Protein AF-A0AAW1F0F9-F1 (afdb_monomer_lite)

Foldseek 3Di:
DVVVVVVVVVVVVVVVVVVVVVVVLQVVLQVVLVVQLVVLVVVVPDDPLQQVSVLVSQLSSCVSRPVVCSVV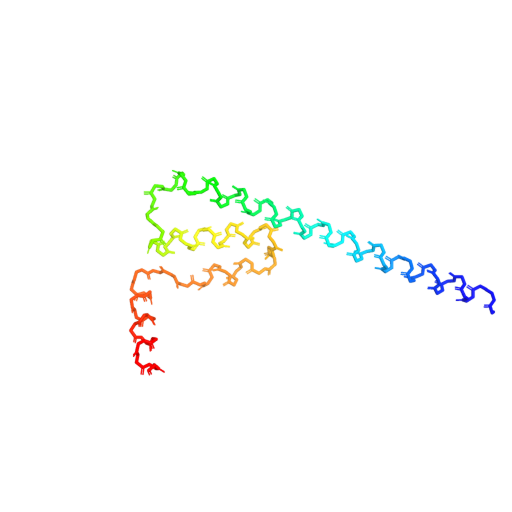SVPDDRHPVVVVVVVVVVVVVD

Organism: Zoarces viviparus (NCBI:txid48416)

Sequence (94 aa):
MRADKLSKLKSGLSAQQNTFVRQAQLNQSSVRASFRVAQLIPSSGKPFTDGEFVKKCMNAVAEEVCPEKEDVFNAVSLSASTITRRIEEIKHHD

Radius of gyration: 21.29 Å; chains: 1; bounding box: 48×28×60 Å

Secondary structure (DSSP, 8-state):
-HHHHHHHHHHHHHHHHHHHHHHHHHHHHHHHHHHHHHHHHHHH---TT-HHHHHHHHHHHHHHH-GGGHHHHHT----HHHHHHHHHHHHH--

Structure (mmCIF, N/CA/C/O backbone):
data_AF-A0AAW1F0F9-F1
#
_entry.id   AF-A0AAW1F0F9-F1
#
loop_
_atom_site.group_PDB
_atom_site.id
_atom_site.type_symbol
_atom_site.label_atom_id
_atom_site.label_alt_id
_atom_site.label_comp_id
_atom_site.label_asym_id
_atom_site.label_entity_id
_atom_site.label_seq_id
_atom_site.pdbx_PDB_ins_code
_atom_site.Cartn_x
_atom_site.Cartn_y
_atom_site.Cartn_z
_atom_site.occupancy
_atom_site.B_iso_or_equiv
_atom_site.auth_seq_id
_atom_site.auth_comp_id
_atom_site.auth_asym_id
_atom_site.auth_atom_id
_atom_site.pdbx_PDB_model_nu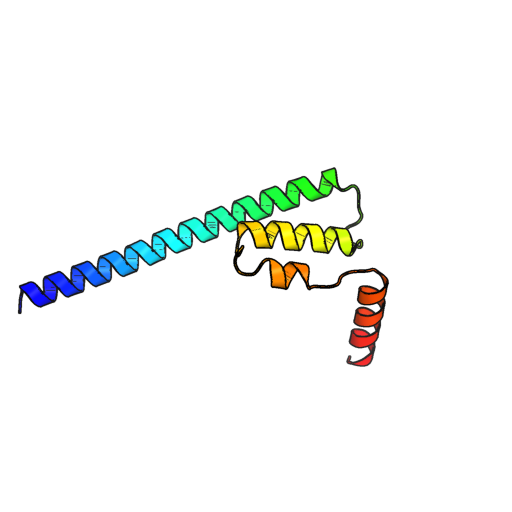m
ATOM 1 N N . MET A 1 1 ? 34.037 -14.196 -32.514 1.00 69.25 1 MET A N 1
ATOM 2 C CA . MET A 1 1 ? 34.699 -13.300 -31.530 1.00 69.25 1 MET A CA 1
ATOM 3 C C . MET A 1 1 ? 34.161 -11.862 -31.518 1.00 69.25 1 MET A C 1
ATOM 5 O O . MET A 1 1 ? 33.790 -11.402 -30.447 1.00 69.25 1 MET A O 1
ATOM 9 N N . ARG A 1 2 ? 34.109 -11.110 -32.638 1.00 87.25 2 ARG A N 1
ATOM 10 C CA . ARG A 1 2 ? 33.511 -9.748 -32.640 1.00 87.25 2 ARG A CA 1
ATOM 11 C C . ARG A 1 2 ? 31.980 -9.754 -32.537 1.00 87.25 2 ARG A C 1
ATOM 13 O O . ARG A 1 2 ? 31.432 -8.986 -31.754 1.00 87.25 2 ARG A O 1
ATOM 20 N N . ALA A 1 3 ? 31.316 -10.658 -33.259 1.00 91.50 3 ALA A N 1
ATOM 21 C CA . ALA A 1 3 ? 29.861 -10.817 -33.202 1.00 91.50 3 ALA A CA 1
ATOM 22 C C . ALA A 1 3 ? 29.368 -11.171 -31.784 1.00 91.50 3 ALA A C 1
ATOM 24 O O . ALA A 1 3 ? 28.412 -10.575 -31.301 1.00 91.50 3 ALA A O 1
ATOM 25 N N . ASP A 1 4 ? 30.089 -12.047 -31.076 1.00 92.81 4 ASP A N 1
ATOM 26 C CA . ASP A 1 4 ? 29.746 -12.468 -29.707 1.00 92.81 4 ASP A CA 1
ATOM 27 C C . ASP A 1 4 ? 29.912 -11.342 -28.677 1.00 92.81 4 ASP A C 1
ATOM 29 O O . ASP A 1 4 ? 29.179 -11.263 -27.695 1.00 92.81 4 ASP A O 1
ATOM 33 N N . LYS A 1 5 ? 30.891 -10.452 -28.881 1.00 93.25 5 LYS A N 1
ATOM 34 C CA . LYS A 1 5 ? 31.059 -9.262 -28.035 1.00 93.25 5 LYS A CA 1
ATOM 35 C C . LYS A 1 5 ? 29.926 -8.267 -28.272 1.00 93.25 5 LYS A C 1
ATOM 37 O O . LYS A 1 5 ? 29.406 -7.705 -27.313 1.00 93.25 5 LYS A O 1
ATOM 42 N N . LEU A 1 6 ? 29.528 -8.083 -29.532 1.00 95.19 6 LEU A N 1
ATOM 43 C CA . LEU A 1 6 ? 28.424 -7.199 -29.895 1.00 95.19 6 LEU A CA 1
ATOM 44 C C . LEU A 1 6 ? 27.085 -7.701 -29.336 1.00 95.19 6 LEU A C 1
ATOM 46 O O . LEU A 1 6 ? 26.328 -6.907 -28.781 1.00 95.19 6 LEU A O 1
ATOM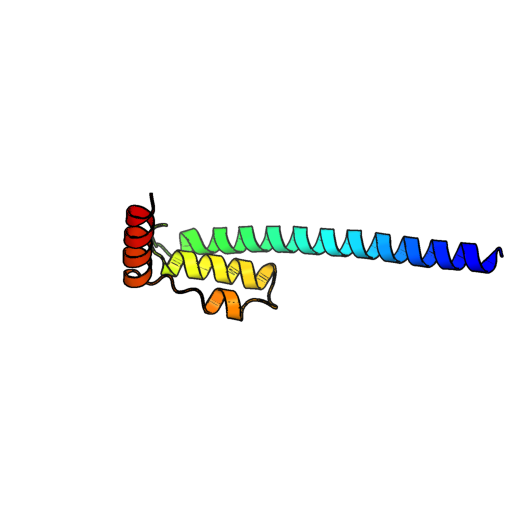 50 N N . SER A 1 7 ? 26.806 -9.006 -29.420 1.00 95.44 7 SER A N 1
ATOM 51 C CA . SER A 1 7 ? 25.579 -9.587 -28.863 1.00 95.44 7 SER A CA 1
ATOM 52 C C . SER A 1 7 ? 25.515 -9.444 -27.341 1.00 95.44 7 SER A C 1
ATOM 54 O O . SER A 1 7 ? 24.490 -9.004 -26.824 1.00 95.44 7 SER A O 1
ATOM 56 N N . LYS A 1 8 ? 26.622 -9.709 -26.633 1.00 96.25 8 LYS A N 1
ATOM 57 C CA . LYS A 1 8 ? 26.723 -9.508 -25.178 1.00 96.25 8 LYS A CA 1
ATOM 58 C C . LYS A 1 8 ? 26.511 -8.054 -24.764 1.00 96.25 8 LYS A C 1
ATOM 60 O O . LYS A 1 8 ? 25.817 -7.789 -23.784 1.00 96.25 8 LYS A O 1
ATOM 65 N N . LEU A 1 9 ? 27.092 -7.109 -25.505 1.00 95.44 9 LEU A N 1
ATOM 66 C CA . LEU A 1 9 ? 26.909 -5.687 -25.225 1.00 95.44 9 LEU A CA 1
ATOM 67 C C . LEU A 1 9 ? 25.450 -5.270 -25.439 1.00 95.44 9 LEU A C 1
ATOM 69 O O . LEU A 1 9 ? 24.886 -4.580 -24.594 1.00 95.44 9 LEU A O 1
ATOM 73 N N . LYS A 1 10 ? 24.815 -5.745 -26.519 1.00 96.62 10 LYS A N 1
ATOM 74 C CA . LYS A 1 10 ? 23.396 -5.492 -26.790 1.00 96.62 10 LYS A CA 1
ATOM 75 C C . LYS A 1 10 ? 22.501 -6.042 -25.677 1.00 96.62 10 LYS A C 1
ATOM 77 O O . LYS A 1 10 ? 21.644 -5.313 -25.191 1.00 96.62 10 LYS A O 1
ATOM 82 N N . SER A 1 11 ? 22.712 -7.286 -25.237 1.00 95.94 11 SER A N 1
ATOM 83 C CA . SER A 1 11 ? 21.926 -7.864 -24.139 1.00 95.94 11 SER A CA 1
ATOM 84 C C . SER A 1 11 ? 22.142 -7.124 -22.818 1.00 95.94 11 SER A C 1
ATOM 86 O O . SER A 1 11 ? 21.182 -6.903 -22.083 1.00 95.94 11 SER A O 1
ATOM 88 N N . GLY A 1 12 ? 23.380 -6.702 -22.533 1.00 96.81 12 GLY A N 1
ATOM 89 C CA . GLY A 1 12 ? 23.699 -5.901 -21.350 1.00 96.81 12 GLY A CA 1
ATOM 90 C C . GLY A 1 12 ? 23.002 -4.541 -21.369 1.00 96.81 12 GLY A C 1
ATOM 91 O O . GLY A 1 12 ? 22.379 -4.158 -20.381 1.00 96.81 12 GLY A O 1
ATOM 92 N N . LEU A 1 13 ? 23.027 -3.854 -22.515 1.00 96.50 13 LEU A N 1
ATOM 93 C CA . LEU A 1 13 ? 22.335 -2.580 -22.699 1.00 96.50 13 LEU A CA 1
ATOM 94 C C . LEU A 1 13 ? 20.820 -2.730 -22.514 1.00 96.50 13 LEU A C 1
ATOM 96 O O . LEU A 1 13 ? 20.222 -1.951 -21.778 1.00 96.50 13 LEU A O 1
ATOM 100 N N . SER A 1 14 ? 20.201 -3.746 -23.121 1.00 96.38 14 SER A N 1
ATOM 101 C CA . SER A 1 14 ? 18.763 -3.994 -22.962 1.00 96.38 14 SER A CA 1
ATOM 102 C C . SER A 1 14 ? 18.382 -4.309 -21.514 1.00 96.38 14 SER A C 1
ATOM 104 O O . SER A 1 14 ? 17.386 -3.790 -21.019 1.00 96.38 14 SER A O 1
ATOM 106 N N . ALA A 1 15 ? 19.186 -5.102 -20.799 1.00 96.25 15 ALA A N 1
ATOM 107 C CA . ALA A 1 15 ? 18.962 -5.362 -19.378 1.00 96.25 15 ALA A CA 1
ATOM 108 C C . ALA A 1 15 ? 19.054 -4.072 -18.546 1.00 96.25 15 ALA A C 1
ATOM 110 O O . ALA A 1 15 ? 18.199 -3.819 -17.699 1.00 96.25 15 ALA A O 1
ATOM 111 N N . GLN A 1 16 ? 20.048 -3.225 -18.824 1.00 96.12 16 GLN A N 1
ATOM 112 C CA . GLN A 1 16 ? 20.212 -1.940 -18.150 1.00 96.12 16 GLN A CA 1
ATOM 113 C C . GLN A 1 16 ? 19.030 -0.995 -18.421 1.00 96.12 16 GLN A C 1
ATOM 115 O O . GLN A 1 16 ? 18.496 -0.399 -17.487 1.00 96.12 16 GLN A O 1
ATOM 120 N N . GLN A 1 17 ? 18.580 -0.894 -19.675 1.00 96.62 17 GLN A N 1
AT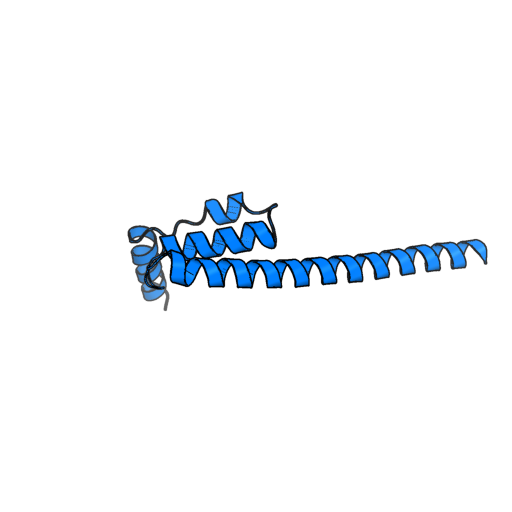OM 121 C CA . GLN A 1 17 ? 17.402 -0.106 -20.050 1.00 96.62 17 GLN A CA 1
ATOM 122 C C . GLN A 1 17 ? 16.144 -0.596 -19.329 1.00 96.62 17 GLN A C 1
ATOM 124 O O . GLN A 1 17 ? 15.418 0.214 -18.755 1.00 96.62 17 GLN A O 1
ATOM 129 N N . ASN A 1 18 ? 15.918 -1.910 -19.293 1.00 95.88 18 ASN A N 1
ATOM 130 C CA . ASN A 1 18 ? 14.771 -2.498 -18.602 1.00 95.88 18 ASN A CA 1
ATOM 131 C C . ASN A 1 18 ? 14.772 -2.162 -17.106 1.00 95.88 18 ASN A C 1
ATOM 133 O O . ASN A 1 18 ? 13.722 -1.842 -16.550 1.00 95.88 18 ASN A O 1
ATOM 137 N N . THR A 1 19 ? 15.940 -2.173 -16.460 1.00 96.12 19 THR A N 1
ATOM 138 C CA . THR A 1 19 ? 16.075 -1.762 -15.056 1.00 96.12 19 THR A CA 1
ATOM 139 C C . THR A 1 19 ? 15.681 -0.300 -14.854 1.00 96.12 19 THR A C 1
ATOM 141 O O . THR A 1 19 ? 14.903 -0.002 -13.948 1.00 96.12 19 THR A O 1
ATOM 144 N N . PHE A 1 20 ? 16.152 0.614 -15.709 1.00 95.56 20 PHE A N 1
ATOM 145 C CA . PHE A 1 20 ? 15.784 2.031 -15.613 1.00 95.56 20 PHE A CA 1
ATOM 146 C C . PHE A 1 20 ? 14.292 2.270 -15.847 1.00 95.56 20 PHE A C 1
ATOM 148 O O . PHE A 1 20 ? 13.670 3.013 -15.090 1.00 95.56 20 PHE A O 1
ATOM 155 N N . VAL A 1 21 ? 13.704 1.619 -16.854 1.00 96.31 21 VAL A N 1
ATOM 156 C CA . VAL A 1 21 ? 12.265 1.721 -17.138 1.00 96.31 21 VAL A CA 1
ATOM 157 C C . VAL A 1 21 ? 11.449 1.215 -15.953 1.00 96.31 21 VAL A C 1
ATOM 159 O O . VAL A 1 21 ? 10.541 1.909 -15.497 1.00 96.31 21 VAL A O 1
ATOM 162 N N . ARG A 1 22 ? 11.809 0.054 -15.397 1.00 93.81 22 ARG A N 1
ATOM 163 C CA . ARG A 1 22 ? 11.148 -0.495 -14.210 1.00 93.81 22 ARG A CA 1
ATOM 164 C C . ARG A 1 22 ? 11.249 0.461 -13.023 1.00 93.81 22 ARG A C 1
ATOM 166 O O . ARG A 1 22 ? 10.251 0.699 -12.351 1.00 93.81 22 ARG A O 1
ATOM 173 N N . GLN A 1 23 ? 12.424 1.035 -12.774 1.00 94.31 23 GLN A N 1
ATOM 174 C CA . GLN A 1 23 ? 12.597 1.989 -11.679 1.00 94.31 23 GLN A CA 1
ATOM 175 C C . GLN A 1 23 ? 11.735 3.241 -11.877 1.00 94.31 23 GLN A C 1
ATOM 177 O O . GLN A 1 23 ? 11.107 3.715 -10.932 1.00 94.31 23 GLN A O 1
ATOM 182 N N . ALA A 1 24 ? 11.660 3.759 -13.104 1.00 95.62 24 ALA A N 1
ATOM 183 C CA . ALA A 1 24 ? 10.806 4.896 -13.424 1.00 95.62 24 ALA A CA 1
ATOM 184 C C . ALA A 1 24 ? 9.320 4.577 -13.184 1.00 95.62 24 ALA A C 1
ATOM 186 O O . ALA A 1 24 ? 8.614 5.383 -12.578 1.00 95.62 24 ALA A O 1
ATOM 187 N N . GLN A 1 25 ? 8.859 3.389 -13.585 1.00 94.88 25 GLN A N 1
ATOM 188 C CA . GLN A 1 25 ? 7.487 2.929 -13.350 1.00 94.88 25 GLN A CA 1
ATOM 189 C C . GLN A 1 25 ? 7.168 2.789 -11.856 1.00 94.88 25 GLN A C 1
ATOM 191 O O . GLN A 1 25 ? 6.104 3.224 -11.415 1.00 94.88 25 GLN A O 1
ATOM 196 N N . LEU A 1 26 ? 8.089 2.234 -11.061 1.00 93.56 26 LEU A N 1
ATOM 197 C CA . LEU A 1 26 ? 7.931 2.131 -9.607 1.00 93.56 26 LEU A CA 1
ATOM 198 C C . LEU A 1 26 ? 7.840 3.514 -8.955 1.00 93.56 26 LEU A C 1
ATOM 200 O O . LEU A 1 26 ? 6.960 3.749 -8.130 1.00 93.56 26 LEU A O 1
ATOM 204 N N . ASN A 1 27 ? 8.693 4.453 -9.371 1.00 95.75 27 ASN A N 1
ATOM 205 C CA . ASN A 1 27 ? 8.657 5.825 -8.866 1.00 95.75 27 ASN A CA 1
ATOM 206 C C . ASN A 1 27 ? 7.323 6.508 -9.198 1.00 95.75 27 ASN A C 1
ATOM 208 O O . ASN A 1 27 ? 6.709 7.112 -8.323 1.00 95.75 27 ASN A O 1
ATOM 212 N N . GLN A 1 28 ? 6.842 6.381 -10.437 1.00 96.94 28 GLN A N 1
ATOM 213 C CA . GLN A 1 28 ? 5.541 6.926 -10.835 1.00 96.94 28 GLN A CA 1
ATOM 214 C C . GLN A 1 28 ? 4.394 6.319 -10.024 1.00 96.94 28 GLN A C 1
ATOM 216 O O . GLN A 1 28 ? 3.496 7.039 -9.597 1.00 96.94 28 GLN A O 1
ATOM 221 N N . SER A 1 29 ? 4.435 5.009 -9.789 1.00 96.81 29 SER A N 1
ATOM 222 C CA . SER A 1 29 ? 3.419 4.295 -9.012 1.00 96.81 29 SER A CA 1
ATOM 223 C C . SER A 1 29 ? 3.411 4.727 -7.546 1.00 96.81 29 SER A C 1
ATOM 225 O O . SER A 1 29 ? 2.352 5.002 -6.993 1.00 96.81 29 SER A O 1
ATOM 227 N N . SER A 1 30 ? 4.591 4.916 -6.951 1.00 97.25 30 SER A N 1
ATOM 228 C CA . SER A 1 30 ? 4.744 5.488 -5.607 1.00 97.25 30 SER A CA 1
ATOM 229 C C . SER A 1 30 ? 4.150 6.900 -5.505 1.00 97.25 30 SER A C 1
ATOM 231 O O . SER A 1 30 ? 3.415 7.209 -4.566 1.00 97.25 30 SER A O 1
ATOM 233 N N . VAL A 1 31 ? 4.392 7.748 -6.510 1.00 98.12 31 VAL A N 1
ATOM 234 C CA . VAL A 1 31 ? 3.802 9.093 -6.565 1.00 98.12 31 VAL A CA 1
ATOM 235 C C . VAL A 1 31 ? 2.277 9.024 -6.683 1.00 98.12 31 VAL A C 1
ATOM 237 O O . VAL A 1 31 ? 1.584 9.713 -5.944 1.00 98.12 31 VAL A O 1
ATOM 240 N N . ARG A 1 32 ? 1.717 8.181 -7.558 1.00 98.12 32 ARG A N 1
ATOM 241 C CA . ARG A 1 32 ? 0.253 8.037 -7.665 1.00 98.12 32 ARG A CA 1
ATOM 242 C C . ARG A 1 32 ? -0.374 7.540 -6.363 1.00 98.12 32 ARG A C 1
ATOM 244 O O . ARG A 1 32 ? -1.390 8.087 -5.937 1.00 98.12 32 ARG A O 1
ATOM 251 N N . ALA A 1 33 ? 0.261 6.573 -5.704 1.00 98.12 33 ALA A N 1
ATOM 252 C CA . ALA A 1 33 ? -0.181 6.058 -4.414 1.00 98.12 33 ALA A CA 1
ATOM 253 C C . ALA A 1 33 ? -0.264 7.166 -3.352 1.00 98.12 33 ALA A C 1
ATOM 255 O O . ALA A 1 33 ? -1.261 7.257 -2.634 1.00 98.12 33 ALA A O 1
ATOM 256 N N . SER A 1 34 ? 0.737 8.053 -3.282 1.00 98.19 34 SER A N 1
ATOM 257 C CA . SER A 1 34 ? 0.733 9.154 -2.311 1.00 98.19 34 SER A CA 1
ATOM 258 C C . SER A 1 34 ? -0.403 10.148 -2.567 1.00 98.19 34 SER A C 1
ATOM 260 O O . SER A 1 34 ? -1.102 10.525 -1.625 1.00 98.19 34 SER A O 1
ATOM 262 N N . PHE A 1 35 ? -0.664 10.500 -3.830 1.00 98.12 35 PHE A N 1
ATOM 263 C CA . PHE A 1 35 ? -1.818 11.325 -4.197 1.00 98.12 35 PHE A CA 1
ATOM 264 C C . PHE A 1 35 ? -3.141 10.656 -3.825 1.00 98.12 35 PHE A C 1
ATOM 266 O O . PHE A 1 35 ? -4.030 11.314 -3.283 1.00 98.12 35 PHE A O 1
ATOM 273 N N . ARG A 1 36 ? -3.270 9.348 -4.062 1.00 97.56 36 ARG A N 1
ATOM 274 C CA . ARG A 1 36 ? -4.488 8.594 -3.756 1.00 97.56 36 ARG A CA 1
ATOM 275 C C . ARG A 1 36 ? -4.779 8.572 -2.255 1.00 97.56 36 ARG A C 1
ATOM 277 O O . ARG A 1 36 ? -5.903 8.848 -1.843 1.00 97.56 36 ARG A O 1
ATOM 284 N N . VAL A 1 37 ? -3.763 8.338 -1.425 1.00 97.31 37 VAL A N 1
ATOM 285 C CA . VAL A 1 37 ? -3.897 8.428 0.039 1.00 97.31 37 VAL A CA 1
ATOM 286 C C . VAL A 1 37 ? -4.220 9.860 0.478 1.00 97.31 37 VAL A C 1
ATOM 288 O O . VAL A 1 37 ? -5.125 10.059 1.287 1.00 97.31 37 VAL A O 1
ATOM 291 N N . ALA A 1 38 ? -3.552 10.867 -0.092 1.00 97.56 38 ALA A N 1
ATOM 292 C CA . ALA A 1 38 ? -3.812 12.272 0.220 1.00 97.56 38 ALA A CA 1
ATOM 293 C C . ALA A 1 38 ? -5.256 12.696 -0.103 1.00 97.56 38 ALA A C 1
ATOM 295 O O . ALA A 1 38 ? -5.829 13.500 0.624 1.00 97.56 38 ALA A O 1
ATOM 296 N N . GLN A 1 39 ? -5.867 12.126 -1.145 1.00 96.75 39 GLN A N 1
ATOM 297 C CA . GLN A 1 39 ? -7.281 12.336 -1.476 1.00 96.75 39 GLN A CA 1
ATOM 298 C C . GLN A 1 39 ? -8.234 11.605 -0.518 1.00 96.75 39 GLN A C 1
ATOM 300 O O . GLN A 1 39 ? -9.316 12.114 -0.213 1.00 96.75 39 GLN A O 1
ATOM 305 N N . LEU A 1 40 ? -7.852 10.425 -0.020 1.00 96.62 40 LEU A N 1
ATOM 306 C CA . LEU A 1 40 ? -8.671 9.645 0.912 1.00 96.62 40 LEU A CA 1
ATOM 307 C C . LEU A 1 40 ? -8.804 10.307 2.286 1.00 96.62 40 LEU A C 1
ATOM 309 O O . LEU A 1 40 ? -9.871 10.208 2.887 1.00 96.62 40 LEU A O 1
ATOM 313 N N . ILE A 1 41 ? -7.761 10.989 2.769 1.00 94.44 41 ILE A N 1
ATOM 314 C CA . ILE A 1 41 ? -7.749 11.651 4.085 1.00 94.44 41 ILE A CA 1
ATOM 315 C C . ILE A 1 41 ? -8.935 12.619 4.267 1.00 94.44 41 ILE A C 1
ATOM 317 O O . ILE A 1 41 ? -9.760 12.371 5.150 1.00 94.44 41 ILE A O 1
ATOM 321 N N . PRO A 1 42 ? -9.090 13.679 3.448 1.00 95.06 42 PRO A N 1
ATOM 322 C CA . PRO A 1 42 ? -10.204 14.610 3.601 1.00 95.06 42 PRO A CA 1
ATOM 323 C C . PRO A 1 42 ? -11.552 13.964 3.257 1.00 95.06 42 PRO A C 1
ATOM 325 O O . PRO A 1 42 ? -12.560 14.299 3.869 1.00 95.06 42 PRO A O 1
ATOM 328 N N . SER A 1 43 ? -11.577 13.013 2.317 1.00 92.62 43 SER A N 1
ATOM 329 C CA . SER A 1 43 ? -12.817 12.376 1.850 1.00 92.62 43 SER A CA 1
ATOM 330 C C . SER A 1 43 ? -13.415 11.392 2.859 1.00 92.62 43 SER A C 1
ATOM 332 O O . SER A 1 43 ? -14.617 11.147 2.850 1.00 92.62 43 SER A O 1
ATOM 334 N N . SER A 1 44 ? -12.581 10.784 3.704 1.00 93.44 44 SER A N 1
ATOM 335 C CA . SER A 1 44 ? -13.019 9.799 4.695 1.00 93.44 44 SER A CA 1
ATOM 336 C C . SER A 1 44 ? -13.648 10.457 5.926 1.00 93.44 44 SER A C 1
ATOM 338 O O . SER A 1 44 ? -14.590 9.916 6.502 1.00 93.44 44 SER A O 1
ATOM 340 N N . GLY A 1 45 ? -13.117 11.611 6.357 1.00 92.38 45 GLY A N 1
ATOM 341 C CA . GLY A 1 45 ? -13.540 12.277 7.597 1.00 92.38 45 GLY A CA 1
ATOM 342 C C . GLY A 1 45 ? -13.281 11.453 8.867 1.00 92.38 45 GLY A C 1
ATOM 343 O O . GLY A 1 45 ? -13.861 11.727 9.916 1.00 92.38 45 GLY A O 1
ATOM 344 N N . LYS A 1 46 ? -12.441 10.415 8.776 1.00 94.38 46 LYS A N 1
ATOM 345 C CA . LYS A 1 46 ? -12.105 9.503 9.873 1.00 94.38 46 LYS A CA 1
ATOM 346 C C . LYS A 1 46 ? -10.803 9.920 10.559 1.00 94.38 46 LYS A C 1
ATOM 348 O O . LYS A 1 46 ? -9.904 10.431 9.888 1.00 94.38 46 LYS A O 1
ATOM 353 N N . PRO A 1 47 ? -10.663 9.678 11.873 1.00 93.81 47 PRO A N 1
ATOM 354 C CA . PRO A 1 47 ? -9.391 9.874 12.552 1.00 93.81 47 PRO A CA 1
ATOM 355 C C . PRO A 1 47 ? -8.356 8.857 12.055 1.00 93.81 47 PRO A C 1
ATOM 357 O O . PRO A 1 47 ? -8.699 7.751 11.644 1.00 93.81 47 PRO A O 1
ATOM 360 N N . PHE A 1 48 ? -7.070 9.189 12.168 1.00 91.69 48 PHE A N 1
ATOM 361 C CA . PHE A 1 48 ? -5.977 8.274 11.804 1.00 91.69 48 PHE A CA 1
ATOM 362 C C . PHE A 1 48 ? -5.864 7.044 12.715 1.00 91.69 48 PHE A C 1
ATOM 364 O O . PHE A 1 48 ? -5.114 6.122 12.415 1.00 91.69 48 PHE A O 1
ATOM 371 N N . THR A 1 49 ? -6.619 7.020 13.813 1.00 92.38 49 THR A N 1
ATOM 372 C CA . THR A 1 49 ? -6.760 5.865 14.704 1.00 92.38 49 THR A CA 1
ATOM 373 C C . THR A 1 49 ? -7.800 4.852 14.219 1.00 92.38 49 THR A C 1
ATOM 375 O O . THR A 1 49 ? -7.877 3.757 14.772 1.00 92.38 49 THR A O 1
ATOM 378 N N . ASP A 1 50 ? -8.607 5.188 13.207 1.00 95.19 50 ASP A N 1
ATOM 379 C CA . ASP A 1 50 ? -9.597 4.277 12.634 1.00 95.19 50 ASP A CA 1
ATOM 380 C C . ASP A 1 50 ? -8.891 3.227 11.760 1.00 95.19 50 ASP A C 1
ATOM 382 O O . ASP A 1 50 ? -8.337 3.525 10.700 1.00 95.19 50 ASP A O 1
ATOM 386 N N . GLY A 1 51 ? -8.885 1.980 12.233 1.00 94.94 51 GLY A N 1
ATOM 387 C CA . GLY A 1 51 ? -8.189 0.881 11.568 1.00 94.94 51 GLY A CA 1
ATOM 388 C C . GLY A 1 51 ? -8.735 0.537 10.181 1.00 94.94 51 GLY A C 1
ATOM 389 O O . GLY A 1 51 ? -7.962 0.161 9.301 1.00 94.94 51 GLY A O 1
ATOM 390 N N . GLU A 1 52 ? -10.035 0.731 9.944 1.00 94.69 52 GLU A N 1
ATOM 391 C CA . GLU A 1 52 ? -10.642 0.522 8.624 1.00 94.69 52 GLU A CA 1
ATOM 392 C C . GLU A 1 52 ? -10.222 1.620 7.642 1.00 94.69 52 GLU A C 1
ATOM 394 O O . GLU A 1 52 ? -9.943 1.347 6.472 1.00 94.69 52 GLU A O 1
ATOM 399 N N . PHE A 1 53 ? -10.084 2.862 8.114 1.00 96.12 53 PHE A N 1
ATOM 400 C CA . PHE A 1 53 ? -9.488 3.931 7.320 1.00 96.12 53 PHE A CA 1
ATOM 401 C C . PHE A 1 53 ? -8.028 3.624 6.962 1.00 96.12 53 PHE A C 1
ATOM 403 O O . PHE A 1 53 ? -7.650 3.742 5.794 1.00 96.12 53 PHE A O 1
ATOM 410 N N . VAL A 1 54 ? -7.221 3.169 7.926 1.00 96.50 54 VAL A N 1
ATOM 411 C CA . VAL A 1 54 ? -5.833 2.749 7.665 1.00 96.50 54 VAL A CA 1
ATOM 412 C C . VAL A 1 54 ? -5.795 1.617 6.635 1.00 96.50 54 VAL A C 1
ATOM 414 O O . VAL A 1 54 ? -5.021 1.694 5.680 1.00 96.50 54 VAL A O 1
ATOM 417 N N . LYS A 1 55 ? -6.678 0.617 6.757 1.00 96.75 55 LYS A N 1
ATOM 418 C CA . LYS A 1 55 ? -6.800 -0.480 5.786 1.00 96.75 55 LYS A CA 1
ATOM 419 C C . LYS A 1 55 ? -7.116 0.026 4.381 1.00 96.75 55 LYS A C 1
ATOM 421 O O . LYS A 1 55 ? -6.464 -0.377 3.421 1.00 96.75 55 LYS A O 1
ATOM 426 N N . LYS A 1 56 ? -8.069 0.952 4.251 1.00 96.50 56 LYS A N 1
ATOM 427 C CA . LYS A 1 56 ? -8.433 1.562 2.964 1.00 96.50 56 LYS A CA 1
ATOM 428 C C . LYS A 1 56 ? -7.243 2.270 2.312 1.00 96.50 56 LYS A C 1
ATOM 430 O O . LYS A 1 56 ? -7.037 2.134 1.109 1.00 96.50 56 LYS A O 1
ATOM 435 N N . CYS A 1 57 ? -6.444 2.990 3.098 1.00 97.25 57 CYS A N 1
ATOM 436 C CA . CYS A 1 57 ? -5.215 3.616 2.614 1.00 97.25 57 CYS A CA 1
ATOM 437 C C . CYS A 1 57 ? -4.178 2.574 2.172 1.00 97.25 57 CYS A C 1
ATOM 439 O O . CYS A 1 57 ? -3.597 2.725 1.101 1.00 97.25 57 CYS A O 1
ATOM 441 N N . MET A 1 58 ? -3.972 1.502 2.948 1.00 97.38 58 MET A N 1
ATOM 442 C CA . MET A 1 58 ? -3.051 0.416 2.585 1.00 97.38 58 MET A CA 1
ATOM 443 C C . MET A 1 58 ? -3.445 -0.256 1.266 1.00 97.38 58 MET A C 1
ATOM 445 O O . MET A 1 58 ? -2.592 -0.441 0.402 1.00 97.38 58 MET A O 1
ATOM 449 N N . ASN A 1 59 ? -4.730 -0.560 1.085 1.00 97.31 59 ASN A N 1
ATOM 450 C CA . ASN A 1 59 ? -5.241 -1.157 -0.148 1.00 97.31 59 ASN A CA 1
ATOM 451 C C . ASN A 1 59 ? -5.055 -0.226 -1.352 1.00 97.31 59 ASN A C 1
ATOM 453 O O . ASN A 1 59 ? -4.562 -0.657 -2.388 1.00 97.31 59 ASN A O 1
ATOM 457 N N . ALA A 1 60 ? -5.346 1.069 -1.196 1.00 97.38 60 ALA A N 1
ATOM 458 C CA . ALA A 1 60 ? -5.134 2.049 -2.260 1.00 97.38 60 ALA A CA 1
ATOM 459 C C . ALA A 1 60 ? -3.658 2.157 -2.688 1.00 97.38 60 ALA A C 1
ATOM 461 O O . ALA A 1 60 ? -3.375 2.400 -3.858 1.00 97.38 60 ALA A O 1
ATOM 462 N N . VAL A 1 61 ? -2.715 1.974 -1.757 1.00 97.88 61 VAL A N 1
ATOM 463 C CA . VAL A 1 61 ? -1.282 1.900 -2.079 1.00 97.88 61 VAL A CA 1
ATOM 464 C C . VAL A 1 61 ? -0.948 0.590 -2.793 1.00 97.88 61 VAL A C 1
ATOM 466 O O . VAL A 1 61 ? -0.202 0.613 -3.771 1.00 97.88 61 VAL A O 1
ATOM 469 N N . ALA A 1 62 ? -1.496 -0.536 -2.332 1.00 97.19 62 ALA A N 1
ATOM 470 C CA . ALA A 1 62 ? -1.255 -1.849 -2.926 1.00 97.19 62 ALA A CA 1
ATOM 471 C C . ALA A 1 62 ? -1.713 -1.909 -4.389 1.00 97.19 62 ALA A C 1
ATOM 473 O O . ALA A 1 62 ? -0.945 -2.350 -5.239 1.00 97.19 62 ALA A O 1
ATOM 474 N N . GLU A 1 63 ? -2.900 -1.382 -4.696 1.00 96.44 63 GLU A N 1
ATOM 475 C CA . GLU A 1 63 ? -3.422 -1.299 -6.066 1.00 96.44 63 GLU A CA 1
ATOM 476 C C . GLU A 1 63 ? -2.483 -0.535 -7.017 1.00 96.44 63 GLU A C 1
ATOM 478 O O . GLU A 1 63 ? -2.343 -0.901 -8.182 1.00 96.44 63 GLU A O 1
ATOM 483 N N . GLU A 1 64 ? -1.818 0.521 -6.536 1.00 96.44 64 GLU A N 1
ATOM 484 C CA . GLU A 1 64 ? -0.910 1.321 -7.365 1.00 96.44 64 GLU A CA 1
ATOM 485 C C . GLU A 1 64 ? 0.484 0.696 -7.494 1.00 96.44 64 GLU A C 1
ATOM 487 O O . GLU A 1 64 ? 1.090 0.777 -8.562 1.00 96.44 64 GLU A O 1
ATOM 492 N N . VAL A 1 65 ? 1.024 0.124 -6.411 1.00 95.88 65 VAL A N 1
ATOM 493 C CA . VAL A 1 65 ? 2.446 -0.256 -6.308 1.00 95.88 65 VAL A CA 1
ATOM 494 C C . VAL A 1 65 ? 2.691 -1.737 -6.585 1.00 95.88 65 VAL A C 1
ATOM 496 O O . VAL A 1 65 ? 3.715 -2.081 -7.177 1.00 95.88 65 VAL A O 1
ATOM 499 N N . CYS A 1 66 ? 1.794 -2.609 -6.136 1.00 94.88 66 CYS A N 1
ATOM 500 C CA . CYS A 1 66 ? 1.935 -4.060 -6.234 1.00 94.88 66 CYS A CA 1
ATOM 501 C C . CYS A 1 66 ? 0.559 -4.742 -6.341 1.00 94.88 66 CYS A C 1
ATOM 503 O O . CYS A 1 66 ? 0.166 -5.494 -5.440 1.00 94.88 66 CYS A O 1
ATOM 505 N N . PRO A 1 67 ? -0.182 -4.504 -7.440 1.00 94.69 67 PRO A N 1
ATOM 506 C CA . PRO A 1 67 ? -1.521 -5.063 -7.628 1.00 94.69 67 PRO A CA 1
ATOM 507 C C . PRO A 1 67 ? -1.525 -6.599 -7.585 1.00 94.69 67 PRO A C 1
ATOM 509 O O . PRO A 1 67 ? -2.506 -7.212 -7.184 1.00 94.69 67 PRO A O 1
ATOM 512 N N . GLU A 1 68 ? -0.404 -7.255 -7.892 1.00 96.06 68 GLU A N 1
ATOM 513 C CA . GLU A 1 68 ? -0.257 -8.708 -7.776 1.00 96.06 68 GLU A CA 1
ATOM 514 C C . GLU A 1 68 ? -0.316 -9.238 -6.331 1.00 96.06 68 GLU A C 1
ATOM 516 O O . GLU A 1 68 ? -0.356 -10.452 -6.117 1.00 96.06 68 GLU A O 1
ATOM 521 N N . LYS A 1 69 ? -0.265 -8.352 -5.330 1.00 95.81 69 LYS A N 1
ATOM 522 C CA . LYS A 1 69 ? -0.367 -8.679 -3.902 1.00 95.81 69 LYS A CA 1
ATOM 523 C C . LYS A 1 69 ? -1.652 -8.165 -3.262 1.00 95.81 69 LYS A C 1
ATOM 525 O O . LYS A 1 69 ? -1.770 -8.282 -2.045 1.00 95.81 69 LYS A O 1
ATOM 530 N N . GLU A 1 70 ? -2.604 -7.643 -4.031 1.00 94.44 70 GLU A N 1
ATOM 531 C CA . GLU A 1 70 ? -3.826 -7.023 -3.505 1.00 94.44 70 GLU A CA 1
ATOM 532 C C . GLU A 1 70 ? -4.563 -7.920 -2.494 1.00 94.44 70 GLU A C 1
ATOM 534 O O . GLU A 1 70 ? -4.876 -7.480 -1.387 1.00 94.44 70 GLU A O 1
ATOM 539 N N . ASP A 1 71 ? -4.728 -9.210 -2.803 1.00 95.56 71 ASP A N 1
ATOM 540 C CA . ASP A 1 71 ? -5.368 -10.187 -1.909 1.00 95.56 71 ASP A CA 1
ATOM 541 C C . ASP A 1 71 ? -4.683 -10.291 -0.538 1.00 95.56 71 ASP A C 1
ATOM 543 O O . ASP A 1 71 ? -5.340 -10.447 0.494 1.00 95.56 71 ASP A O 1
ATOM 547 N N . VAL A 1 72 ? -3.352 -10.164 -0.507 1.00 97.50 72 VAL A N 1
ATOM 548 C CA . VAL A 1 72 ? -2.567 -10.217 0.732 1.00 97.50 72 VAL A CA 1
ATOM 549 C C . VAL A 1 72 ? -2.851 -8.992 1.599 1.00 97.50 72 VAL A C 1
ATOM 551 O O . VAL A 1 72 ? -2.992 -9.131 2.813 1.00 97.50 72 VAL A O 1
ATOM 554 N N . PHE A 1 73 ? -2.983 -7.808 0.994 1.00 97.25 73 PHE A N 1
ATOM 555 C CA . PHE A 1 73 ? -3.357 -6.583 1.709 1.00 97.25 73 PHE A CA 1
ATOM 556 C C . PHE A 1 73 ? -4.817 -6.633 2.181 1.00 97.25 73 PHE A C 1
ATOM 558 O O . PHE A 1 73 ? -5.102 -6.326 3.342 1.00 97.25 73 PHE A O 1
ATOM 565 N N . ASN A 1 74 ? -5.726 -7.134 1.341 1.00 95.00 74 ASN A N 1
ATOM 566 C CA . ASN A 1 74 ? -7.135 -7.325 1.684 1.00 95.00 74 ASN A CA 1
ATOM 567 C C . ASN A 1 74 ? -7.332 -8.270 2.881 1.00 95.00 74 ASN A C 1
ATOM 569 O O . ASN A 1 74 ? -8.211 -8.031 3.719 1.00 95.00 74 ASN A O 1
ATOM 573 N N . ALA A 1 75 ? -6.492 -9.299 3.013 1.00 96.69 75 ALA A N 1
ATOM 574 C CA . ALA A 1 75 ? -6.526 -10.243 4.128 1.00 96.69 75 ALA A CA 1
ATOM 575 C C . ALA A 1 75 ? -6.064 -9.646 5.475 1.00 96.69 75 ALA A C 1
ATOM 577 O O . ALA A 1 75 ? -6.340 -10.222 6.532 1.00 96.69 75 ALA A O 1
ATOM 578 N N . VAL A 1 76 ? -5.394 -8.487 5.490 1.00 96.38 76 VAL A N 1
ATOM 579 C CA . VAL A 1 76 ? -4.968 -7.841 6.740 1.00 96.38 76 VAL A CA 1
ATOM 580 C C . VAL A 1 76 ? -6.199 -7.342 7.510 1.00 96.38 76 VAL A C 1
ATOM 582 O O . VAL A 1 76 ? -6.909 -6.437 7.074 1.00 96.38 76 VAL A O 1
ATOM 585 N N . SER A 1 77 ? -6.475 -7.925 8.681 1.00 95.88 77 SER A N 1
ATOM 586 C CA . SER A 1 77 ? -7.537 -7.444 9.581 1.00 95.88 77 SER A CA 1
ATOM 587 C C . SER A 1 77 ? -7.051 -6.260 10.418 1.00 95.88 77 SER A C 1
ATOM 589 O O . SER A 1 77 ? -6.029 -6.367 11.105 1.00 95.88 77 SER A O 1
ATOM 591 N N . LEU A 1 78 ? -7.807 -5.159 10.372 1.00 96.06 78 LEU A N 1
ATOM 592 C CA . LEU A 1 78 ? -7.603 -3.935 11.157 1.00 96.06 78 LEU A CA 1
ATOM 593 C C . LEU A 1 78 ? -8.902 -3.461 11.832 1.00 96.06 78 LEU A C 1
ATOM 595 O O . LEU A 1 78 ? -9.056 -2.285 12.149 1.00 96.06 78 LEU A O 1
ATOM 599 N N . SER A 1 79 ? -9.826 -4.385 12.100 1.00 95.25 79 SER A N 1
ATOM 600 C CA . SER A 1 79 ? -10.995 -4.084 12.930 1.00 95.25 79 SER A CA 1
ATOM 601 C C . SER A 1 79 ? -10.571 -3.631 14.329 1.00 95.25 79 SER A C 1
ATOM 603 O O . SER A 1 79 ? -9.518 -4.036 14.832 1.00 95.25 79 SER A O 1
ATOM 605 N N . ALA A 1 80 ? -11.417 -2.836 14.991 1.00 94.44 80 ALA A N 1
ATOM 606 C CA . ALA A 1 80 ? -11.139 -2.318 16.331 1.00 94.44 80 ALA A CA 1
ATOM 607 C C . ALA A 1 80 ? -10.752 -3.430 17.325 1.00 94.44 80 ALA A C 1
ATOM 609 O O . ALA A 1 80 ? -9.753 -3.306 18.025 1.00 94.44 80 ALA A O 1
ATOM 610 N N . SER A 1 81 ? -11.471 -4.559 17.318 1.00 95.75 81 SER A N 1
ATOM 611 C CA . SER A 1 81 ? -11.171 -5.711 18.179 1.00 95.75 81 SER A CA 1
ATOM 612 C C . SER A 1 81 ? -9.816 -6.352 17.869 1.00 95.75 81 SER A C 1
ATOM 614 O O . SER A 1 81 ? -9.076 -6.712 18.783 1.00 95.75 81 SER A O 1
ATOM 616 N N . THR A 1 82 ? -9.462 -6.470 16.585 1.00 96.81 82 THR A N 1
ATOM 617 C CA . THR A 1 82 ? -8.157 -7.004 16.175 1.00 96.81 82 THR A CA 1
ATOM 618 C C . THR A 1 82 ? -7.029 -6.079 16.620 1.00 96.81 82 THR A C 1
ATOM 620 O O . THR A 1 82 ? -6.015 -6.560 17.119 1.00 96.81 82 THR A O 1
ATOM 623 N N . ILE A 1 83 ? -7.199 -4.764 16.455 1.00 95.50 83 ILE A N 1
ATOM 624 C CA . ILE A 1 83 ? -6.202 -3.771 16.862 1.00 95.50 83 ILE A CA 1
ATOM 625 C C . ILE A 1 83 ? -6.011 -3.786 18.378 1.00 95.50 83 ILE A C 1
ATOM 627 O O . ILE A 1 83 ? -4.871 -3.879 18.824 1.00 95.50 83 ILE A O 1
ATOM 631 N N . THR A 1 84 ? -7.091 -3.760 19.164 1.00 95.69 84 THR A N 1
ATOM 632 C CA . THR A 1 84 ? -7.005 -3.824 20.631 1.00 95.69 84 THR A CA 1
ATOM 633 C C . THR A 1 84 ? -6.232 -5.056 21.088 1.00 95.69 84 THR A C 1
ATOM 635 O O . THR A 1 84 ? -5.252 -4.912 21.815 1.00 95.69 84 THR A O 1
ATOM 638 N N . ARG A 1 85 ? -6.588 -6.245 20.579 1.00 96.62 85 ARG A N 1
ATOM 639 C CA . ARG A 1 85 ? -5.892 -7.491 20.926 1.00 96.62 85 ARG A CA 1
ATOM 640 C C . ARG A 1 85 ? -4.406 -7.451 20.562 1.00 96.62 85 ARG A C 1
ATOM 642 O O . ARG A 1 85 ? -3.571 -7.834 21.369 1.00 96.62 85 ARG A O 1
ATOM 649 N N . ARG A 1 86 ? -4.053 -6.958 19.369 1.00 95.44 86 ARG A N 1
ATOM 650 C CA . ARG A 1 86 ? -2.643 -6.838 18.949 1.00 95.44 86 ARG A CA 1
ATOM 651 C C . ARG A 1 86 ? -1.856 -5.868 19.830 1.00 95.44 86 ARG A C 1
ATOM 653 O O 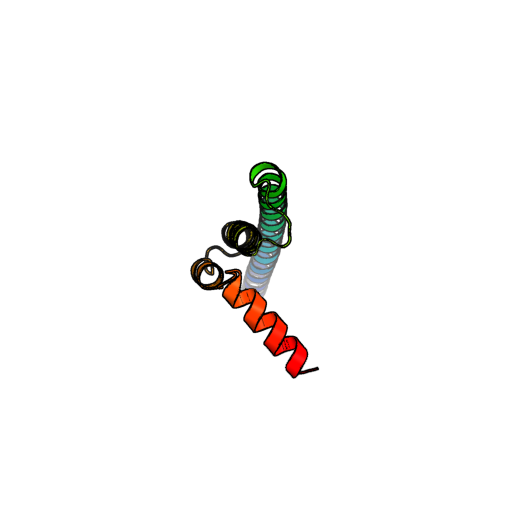. ARG A 1 86 ? -0.697 -6.126 20.121 1.00 95.44 86 ARG A O 1
ATOM 660 N N . ILE A 1 87 ? -2.467 -4.761 20.254 1.00 94.94 87 ILE A N 1
ATOM 661 C CA . ILE A 1 87 ? -1.831 -3.804 21.171 1.00 94.94 87 ILE A CA 1
ATOM 662 C C . ILE A 1 87 ? -1.580 -4.448 22.538 1.00 94.94 87 ILE A C 1
ATOM 664 O O . ILE A 1 87 ? -0.525 -4.224 23.125 1.00 94.94 87 ILE A O 1
ATOM 668 N N . GLU A 1 88 ? -2.528 -5.231 23.051 1.00 96.12 88 GLU A N 1
ATOM 669 C CA . GLU A 1 88 ? -2.353 -5.990 24.295 1.00 96.12 88 GLU A CA 1
ATOM 670 C C . GLU A 1 88 ? -1.223 -7.017 24.163 1.00 96.12 88 GLU A C 1
ATOM 672 O O . GLU A 1 88 ? -0.334 -7.045 25.007 1.00 96.12 88 GLU A O 1
ATOM 677 N N . GLU A 1 89 ? -1.197 -7.790 23.074 1.00 96.25 89 GLU A N 1
ATOM 678 C CA . GLU A 1 89 ? -0.125 -8.754 22.786 1.00 96.25 89 GLU A CA 1
ATOM 679 C C . GLU A 1 89 ? 1.255 -8.085 22.746 1.00 96.25 89 GLU A C 1
ATOM 681 O O . GLU A 1 89 ? 2.180 -8.578 23.384 1.00 96.25 89 GLU A O 1
ATOM 686 N N . ILE A 1 90 ? 1.390 -6.937 22.069 1.00 95.88 90 ILE A N 1
ATOM 687 C CA . ILE A 1 90 ? 2.652 -6.177 22.022 1.00 95.88 90 ILE A CA 1
ATOM 688 C C . ILE A 1 90 ? 3.111 -5.804 23.438 1.00 95.88 90 ILE A C 1
ATOM 690 O O . ILE A 1 90 ? 4.252 -6.063 23.799 1.00 95.88 90 ILE A O 1
ATOM 694 N N . LYS A 1 91 ? 2.207 -5.280 24.274 1.00 93.81 91 LYS A N 1
ATOM 695 C CA . LYS A 1 91 ? 2.529 -4.873 25.652 1.00 93.81 91 LYS A CA 1
ATOM 696 C C . LYS A 1 91 ? 2.953 -6.024 26.568 1.00 93.81 91 LYS A C 1
ATOM 698 O O . LYS A 1 91 ? 3.568 -5.762 27.593 1.00 93.81 91 LYS A O 1
ATOM 703 N N . HIS A 1 92 ? 2.571 -7.264 26.265 1.00 84.62 92 HIS A N 1
ATOM 704 C CA . HIS A 1 92 ? 2.934 -8.440 27.063 1.00 84.62 92 HIS A CA 1
ATOM 705 C C . HIS A 1 92 ? 4.275 -9.068 26.652 1.00 84.62 92 HIS A C 1
ATOM 707 O O . HIS A 1 92 ? 4.753 -9.969 27.343 1.00 84.62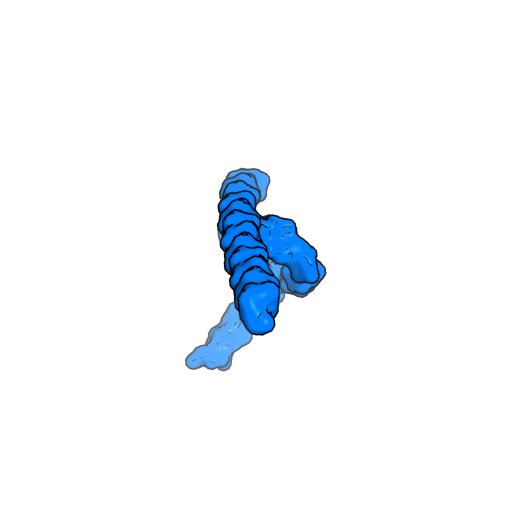 92 HIS A O 1
ATOM 713 N N . HIS A 1 93 ? 4.858 -8.623 25.538 1.00 72.00 93 HIS A N 1
ATOM 714 C CA . HIS A 1 93 ? 6.118 -9.131 24.995 1.00 72.00 93 HIS A CA 1
ATOM 715 C C . HIS A 1 93 ? 7.288 -8.131 25.082 1.00 72.00 93 HIS A C 1
ATOM 717 O O . HIS A 1 93 ? 8.391 -8.490 24.666 1.00 72.00 93 HIS A O 1
ATOM 723 N N . ASP A 1 94 ? 7.056 -6.942 25.650 1.00 54.88 94 ASP A N 1
ATOM 724 C CA . ASP A 1 94 ? 8.065 -5.944 26.049 1.00 54.88 94 ASP A CA 1
ATOM 725 C C . ASP A 1 94 ? 8.344 -6.017 27.564 1.00 54.88 94 ASP A C 1
ATOM 727 O O . ASP A 1 94 ? 9.515 -5.815 27.964 1.00 54.88 94 ASP A O 1
#

pLDDT: mean 94.59, std 5.84, range [54.88, 98.19]